Protein AF-A0A0A3XHK3-F1 (afdb_monomer_lite)

Radius of gyration: 15.2 Å; chains: 1; bounding box: 36×21×50 Å

Organism: Bradyrhizobium japonicum (NCBI:txid375)

Sequence (129 aa):
MDPLLAQSYFRLFMNYDTRNIAVLDQIKAALLQNQMSTFRSDALLCVLSLFDQMIVQPYQDRLSQGNLSSPNSAVVLTAQNLDAQVMNSFYELVKTTNNNKRESLASSHDVIKAIDAAWGTISTYLLWG

Foldseek 3Di:
DDPVVLVVLQVCLVPPDPPPPPLLVVLSVVCVVVVPFEAGSQLSSLLSVCCVPVPVVVVVVCVVVVNQDDVPDPDRDDPVLRSVLSVVLSVQLSVQLRVQAPDRYGHSVSSVVSCVVCVVVSCVSSVVD

Structure (mmCIF, N/CA/C/O backbone):
data_AF-A0A0A3XHK3-F1
#
_entry.id   AF-A0A0A3XHK3-F1
#
loop_
_atom_site.group_PDB
_atom_site.id
_atom_site.type_symbol
_atom_site.label_atom_id
_atom_site.label_alt_id
_atom_site.label_comp_id
_atom_site.label_asym_id
_atom_site.label_entity_id
_atom_site.label_seq_id
_atom_site.pdbx_PDB_ins_code
_atom_site.Cartn_x
_atom_site.Cartn_y
_atom_site.Cartn_z
_atom_site.occupancy
_atom_site.B_iso_or_equiv
_atom_site.auth_seq_id
_atom_site.auth_comp_id
_atom_site.auth_asym_id
_atom_site.auth_atom_id
_atom_site.pdbx_PDB_model_num
ATOM 1 N N . MET A 1 1 ? -11.260 -1.980 17.208 1.00 67.25 1 MET A N 1
ATOM 2 C CA . MET A 1 1 ? -9.877 -2.502 17.210 1.00 67.25 1 MET A CA 1
ATOM 3 C C . MET A 1 1 ? -9.271 -2.242 18.576 1.00 67.25 1 MET A C 1
ATOM 5 O O . MET A 1 1 ? -9.530 -1.175 19.119 1.00 67.25 1 MET A O 1
ATOM 9 N N . ASP A 1 2 ? -8.536 -3.203 19.132 1.00 88.31 2 ASP A N 1
ATOM 10 C CA . ASP A 1 2 ? -7.827 -3.039 20.408 1.00 88.31 2 ASP A CA 1
ATOM 11 C C . ASP A 1 2 ? -6.792 -1.887 20.302 1.00 88.31 2 ASP A C 1
ATOM 13 O O . ASP A 1 2 ? -6.014 -1.872 19.339 1.00 88.31 2 ASP A O 1
ATOM 17 N N . PRO A 1 3 ? -6.769 -0.911 21.234 1.00 88.44 3 PRO A N 1
ATOM 18 C CA . PRO A 1 3 ? -5.816 0.203 21.215 1.00 88.44 3 PRO A CA 1
ATOM 19 C C . PRO A 1 3 ? -4.337 -0.215 21.235 1.00 88.44 3 PRO A C 1
ATOM 21 O O . PRO A 1 3 ? -3.516 0.413 20.563 1.00 88.44 3 PRO A O 1
ATOM 24 N N . LEU A 1 4 ? -3.982 -1.277 21.965 1.00 92.50 4 LEU A N 1
ATOM 25 C CA . LEU A 1 4 ? -2.609 -1.793 22.023 1.00 92.50 4 LEU A CA 1
ATOM 26 C C . LEU A 1 4 ? -2.201 -2.401 20.682 1.00 92.50 4 LEU A C 1
ATOM 28 O O . LEU A 1 4 ? -1.082 -2.193 20.202 1.00 92.50 4 LEU A O 1
ATOM 32 N N . LEU A 1 5 ? -3.135 -3.103 20.042 1.00 90.69 5 LEU A N 1
ATOM 33 C CA . LEU A 1 5 ? -2.929 -3.655 18.709 1.00 90.69 5 LEU A CA 1
ATOM 34 C C . LEU A 1 5 ? -2.766 -2.534 17.668 1.00 90.69 5 LEU A C 1
ATOM 36 O O . LEU A 1 5 ? -1.861 -2.591 16.838 1.00 90.69 5 LEU A O 1
ATOM 40 N N . ALA A 1 6 ? -3.564 -1.466 17.763 1.00 89.38 6 ALA A N 1
ATOM 41 C CA . ALA A 1 6 ? -3.426 -0.273 16.922 1.00 89.38 6 ALA A CA 1
ATOM 42 C C . ALA A 1 6 ? -2.067 0.402 17.061 1.00 89.38 6 ALA A C 1
ATOM 44 O O . ALA A 1 6 ? -1.447 0.760 16.056 1.00 89.38 6 ALA A O 1
ATOM 45 N N . GLN A 1 7 ? -1.580 0.532 18.293 1.00 91.81 7 GLN A N 1
ATOM 46 C CA . GLN A 1 7 ? -0.258 1.079 18.557 1.00 91.81 7 GLN A CA 1
ATOM 47 C C . GLN A 1 7 ? 0.853 0.175 18.009 1.00 91.81 7 GLN A C 1
ATOM 49 O O . GLN A 1 7 ? 1.835 0.674 17.462 1.00 91.81 7 GLN A O 1
ATOM 54 N N . SER A 1 8 ? 0.693 -1.144 18.118 1.00 94.06 8 SER A N 1
ATOM 55 C CA . SER A 1 8 ? 1.663 -2.117 17.608 1.00 94.06 8 SER A CA 1
ATOM 56 C C . SER A 1 8 ? 1.767 -2.056 16.085 1.00 94.06 8 SER A C 1
ATOM 58 O O . SER A 1 8 ? 2.868 -1.897 15.560 1.00 94.06 8 SER A O 1
ATOM 60 N N . TYR A 1 9 ? 0.636 -2.065 15.373 1.00 93.75 9 TYR A N 1
ATOM 61 C CA . TYR A 1 9 ? 0.619 -1.897 13.916 1.00 93.75 9 TYR A CA 1
ATOM 62 C C . TYR A 1 9 ? 1.202 -0.560 13.475 1.00 93.75 9 TYR A C 1
ATOM 64 O O . TYR A 1 9 ? 1.976 -0.509 12.523 1.00 93.75 9 TYR A O 1
ATOM 72 N N . PHE A 1 10 ? 0.890 0.515 14.198 1.00 92.69 10 PHE A N 1
ATOM 73 C CA . PHE A 1 10 ? 1.450 1.824 13.894 1.00 92.69 10 PHE A CA 1
ATOM 74 C C . PHE A 1 10 ? 2.973 1.848 14.059 1.00 92.69 10 PHE A C 1
ATOM 76 O O . PHE A 1 10 ? 3.682 2.358 13.196 1.00 92.69 10 PHE A O 1
ATOM 83 N N . ARG A 1 11 ? 3.503 1.250 15.133 1.00 94.38 11 ARG A N 1
ATOM 84 C CA . ARG A 1 11 ? 4.954 1.112 15.324 1.00 94.38 11 ARG A CA 1
ATOM 85 C C . ARG A 1 11 ? 5.590 0.289 14.211 1.00 94.38 11 ARG A C 1
ATOM 87 O O . ARG A 1 11 ? 6.644 0.684 13.722 1.00 94.38 11 ARG A O 1
ATOM 94 N N . LEU A 1 12 ? 4.968 -0.814 13.802 1.00 95.31 12 LEU A N 1
ATOM 95 C CA . LEU A 1 12 ? 5.455 -1.626 12.685 1.00 95.31 12 LEU A CA 1
ATOM 96 C C . LEU A 1 12 ? 5.483 -0.813 11.385 1.00 95.31 12 LEU A C 1
ATOM 98 O O . LEU A 1 12 ? 6.495 -0.815 10.698 1.00 95.31 12 LEU A O 1
ATOM 102 N N . PHE A 1 13 ? 4.432 -0.043 11.099 1.00 94.69 13 PHE A N 1
ATOM 103 C CA . PHE A 1 13 ? 4.390 0.866 9.952 1.00 94.69 13 PHE A CA 1
ATOM 104 C C . PHE A 1 13 ? 5.509 1.917 10.000 1.00 94.69 13 PHE A C 1
ATOM 106 O O . PHE A 1 13 ? 6.230 2.106 9.020 1.00 94.69 13 PHE A O 1
ATOM 113 N N . MET A 1 14 ? 5.711 2.575 11.146 1.00 93.38 14 MET A N 1
ATOM 114 C CA . MET A 1 14 ? 6.765 3.584 11.298 1.00 93.38 14 MET A CA 1
ATOM 115 C C . MET A 1 14 ? 8.162 2.997 11.076 1.00 93.38 14 MET A C 1
ATOM 117 O O . MET A 1 14 ? 8.983 3.629 10.412 1.00 93.38 14 MET A O 1
ATOM 121 N N . ASN A 1 15 ? 8.406 1.780 11.566 1.00 94.19 15 ASN A N 1
ATOM 122 C CA . ASN A 1 15 ? 9.690 1.089 11.440 1.00 94.19 15 ASN A CA 1
ATOM 123 C C . ASN A 1 15 ? 9.845 0.282 10.143 1.00 94.19 15 ASN A C 1
ATOM 125 O O . ASN A 1 15 ? 10.908 -0.295 9.937 1.00 94.19 15 ASN A O 1
ATOM 129 N N . TYR A 1 16 ? 8.825 0.239 9.281 1.00 91.69 16 TYR A N 1
ATOM 130 C CA . TYR A 1 16 ? 8.921 -0.431 7.988 1.00 91.69 16 TYR A CA 1
ATOM 131 C C . TYR A 1 16 ? 10.043 0.202 7.168 1.00 91.69 16 TYR A C 1
ATOM 133 O O . TYR A 1 16 ? 10.009 1.415 6.923 1.00 91.69 16 TYR A O 1
ATOM 141 N N . ASP A 1 17 ? 11.033 -0.603 6.790 1.00 88.44 17 ASP A N 1
ATOM 142 C CA . ASP A 1 17 ? 12.210 -0.120 6.084 1.00 88.44 17 ASP A CA 1
ATOM 143 C C . ASP A 1 17 ? 11.912 0.037 4.592 1.00 88.44 17 ASP A C 1
ATOM 145 O O . ASP A 1 17 ? 11.501 -0.901 3.917 1.00 88.44 17 ASP A O 1
ATOM 149 N N . THR A 1 18 ? 12.102 1.250 4.096 1.00 84.88 18 THR A N 1
ATOM 150 C CA . THR A 1 18 ? 11.907 1.653 2.697 1.00 84.88 18 THR A CA 1
ATOM 151 C C . THR A 1 18 ? 13.233 2.009 2.022 1.00 84.88 18 THR A C 1
ATOM 153 O O . THR A 1 18 ? 13.247 2.439 0.864 1.00 84.88 18 THR A O 1
ATOM 156 N N . ARG A 1 19 ? 14.364 1.853 2.735 1.00 68.00 19 ARG A N 1
ATOM 157 C CA . ARG A 1 19 ? 15.696 2.241 2.262 1.00 68.00 19 ARG A CA 1
ATOM 158 C C . ARG A 1 19 ? 15.967 1.585 0.913 1.00 68.00 19 ARG A C 1
ATOM 160 O O . ARG A 1 19 ? 15.912 0.366 0.789 1.00 68.00 19 ARG A O 1
ATOM 167 N N . ASN A 1 20 ? 16.303 2.431 -0.062 1.00 64.25 20 ASN A N 1
ATOM 168 C CA . ASN A 1 20 ? 16.596 2.144 -1.475 1.00 64.25 20 ASN A CA 1
ATOM 169 C C . ASN A 1 20 ? 15.427 2.299 -2.458 1.00 64.25 20 ASN A C 1
ATOM 171 O O . ASN A 1 20 ? 15.644 2.102 -3.655 1.00 64.25 20 ASN A O 1
ATOM 175 N N . ILE A 1 21 ? 14.223 2.688 -2.015 1.00 80.81 21 ILE A N 1
ATOM 176 C CA . ILE A 1 21 ? 13.072 2.798 -2.922 1.00 80.81 21 ILE A CA 1
ATOM 177 C C . ILE A 1 21 ? 12.298 4.104 -2.717 1.00 80.81 21 ILE A C 1
ATOM 179 O O . ILE A 1 21 ? 11.376 4.196 -1.906 1.00 80.81 21 ILE A O 1
ATOM 183 N N . ALA A 1 22 ? 12.636 5.111 -3.528 1.00 86.50 22 ALA A N 1
ATOM 184 C CA . ALA A 1 22 ? 12.065 6.456 -3.436 1.00 86.50 22 ALA A CA 1
ATOM 185 C C . ALA A 1 22 ? 10.527 6.483 -3.535 1.00 86.50 22 ALA A C 1
ATOM 187 O O . ALA A 1 22 ? 9.886 7.318 -2.897 1.00 86.50 22 ALA A O 1
ATOM 188 N N . VAL A 1 23 ? 9.919 5.574 -4.304 1.00 87.50 23 VAL A N 1
ATOM 189 C CA . VAL A 1 23 ? 8.456 5.507 -4.430 1.00 87.50 23 VAL A CA 1
ATOM 190 C C . VAL A 1 23 ? 7.774 4.950 -3.173 1.00 87.50 23 VAL A C 1
ATOM 192 O O . VAL A 1 23 ? 6.703 5.429 -2.807 1.00 87.50 23 VAL A O 1
ATOM 195 N N . LEU A 1 24 ? 8.394 4.014 -2.441 1.00 90.88 24 LEU A N 1
ATOM 196 C CA . LEU A 1 24 ? 7.843 3.538 -1.163 1.00 90.88 24 LEU A CA 1
ATOM 197 C C . LEU A 1 24 ? 7.933 4.612 -0.078 1.00 90.88 24 LEU A C 1
ATOM 199 O O . LEU A 1 24 ? 7.007 4.738 0.722 1.00 90.88 24 LEU A O 1
ATOM 203 N N . ASP A 1 25 ? 8.994 5.423 -0.079 1.00 91.06 25 ASP A N 1
ATOM 204 C CA . ASP A 1 25 ? 9.086 6.602 0.790 1.00 91.06 25 ASP A CA 1
ATOM 205 C C . ASP A 1 25 ? 7.958 7.600 0.502 1.00 91.06 25 ASP A C 1
ATOM 207 O O . ASP A 1 25 ? 7.317 8.101 1.430 1.00 91.06 25 ASP A O 1
ATOM 211 N N . GLN A 1 26 ? 7.658 7.845 -0.778 1.00 91.44 26 GLN A N 1
ATOM 212 C CA . GLN A 1 26 ? 6.545 8.706 -1.189 1.00 91.44 26 GLN A CA 1
ATOM 213 C C . GLN A 1 26 ? 5.189 8.137 -0.758 1.00 91.44 26 GLN A C 1
ATOM 215 O O . GLN A 1 26 ? 4.378 8.871 -0.192 1.00 91.44 26 GLN A O 1
ATOM 220 N N . ILE A 1 27 ? 4.951 6.836 -0.952 1.00 91.50 27 ILE A N 1
ATOM 221 C CA . ILE A 1 27 ? 3.727 6.162 -0.490 1.00 91.50 27 ILE A CA 1
ATOM 222 C C . ILE A 1 27 ? 3.610 6.257 1.031 1.00 91.50 27 ILE A C 1
ATOM 224 O O . ILE A 1 27 ? 2.553 6.623 1.543 1.00 91.50 27 ILE A O 1
ATOM 228 N N . LYS A 1 28 ? 4.689 5.983 1.772 1.00 93.00 28 LYS A N 1
ATOM 229 C CA . LYS A 1 28 ? 4.710 6.062 3.238 1.00 93.00 28 LYS A CA 1
ATOM 230 C C . LYS A 1 28 ? 4.417 7.483 3.723 1.00 93.00 28 LYS A C 1
ATOM 232 O O . LYS A 1 28 ? 3.614 7.653 4.641 1.00 93.00 28 LYS A O 1
ATOM 237 N N . ALA A 1 29 ? 4.997 8.500 3.085 1.00 91.12 29 ALA A N 1
ATOM 238 C CA . ALA A 1 29 ? 4.721 9.906 3.374 1.00 91.12 29 ALA A CA 1
ATOM 239 C C . ALA A 1 29 ? 3.270 10.296 3.041 1.00 91.12 29 ALA A C 1
ATOM 241 O O . ALA A 1 29 ? 2.614 10.955 3.848 1.00 91.12 29 ALA A O 1
ATOM 242 N N . ALA A 1 30 ? 2.734 9.850 1.903 1.00 90.44 30 ALA A N 1
ATOM 243 C CA . ALA A 1 30 ? 1.344 10.090 1.520 1.00 90.44 30 ALA A CA 1
ATOM 244 C C . ALA A 1 30 ? 0.368 9.406 2.487 1.00 90.44 30 ALA A C 1
ATOM 246 O O . ALA A 1 30 ? -0.624 10.006 2.898 1.00 90.44 30 ALA A O 1
ATOM 247 N N . LEU A 1 31 ? 0.663 8.174 2.903 1.00 91.38 31 LEU A N 1
ATOM 248 C CA . LEU A 1 31 ? -0.088 7.456 3.927 1.00 91.38 31 LEU A CA 1
ATOM 249 C C . LEU A 1 31 ? -0.057 8.213 5.257 1.00 91.38 31 LEU A C 1
ATOM 251 O O . LEU A 1 31 ? -1.119 8.372 5.847 1.00 91.38 31 LEU A O 1
ATOM 255 N N . LEU A 1 32 ? 1.109 8.734 5.678 1.00 89.00 32 LEU A N 1
ATOM 256 C CA . LEU A 1 32 ? 1.297 9.579 6.871 1.00 89.00 32 LEU A CA 1
ATOM 257 C C . LEU A 1 32 ? 0.460 10.864 6.829 1.00 89.00 32 LEU A C 1
ATOM 259 O O . LEU A 1 32 ? -0.223 11.194 7.797 1.00 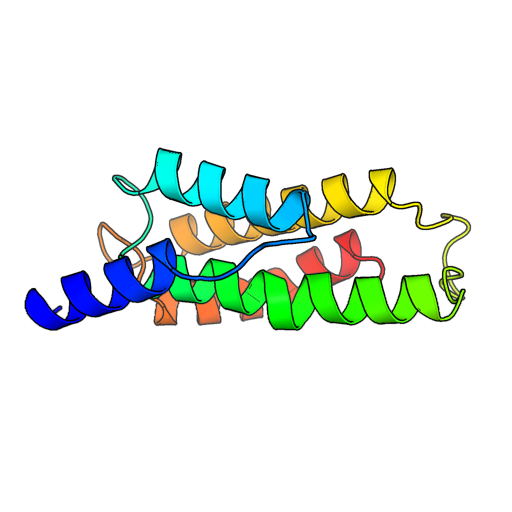89.00 32 LEU A O 1
ATOM 263 N N . GLN A 1 33 ? 0.468 11.566 5.697 1.00 84.44 33 GLN A N 1
ATOM 264 C CA . GLN A 1 33 ? -0.325 12.784 5.505 1.00 84.44 33 GLN A CA 1
ATOM 265 C C . GLN A 1 33 ? -1.837 12.502 5.504 1.00 84.44 33 GLN A C 1
ATOM 267 O O . GLN A 1 33 ? -2.619 13.349 5.930 1.00 84.44 33 GLN A O 1
ATOM 272 N N . ASN A 1 34 ? -2.252 11.300 5.087 1.00 70.50 34 ASN A N 1
ATOM 273 C CA . ASN A 1 34 ? -3.655 10.887 4.995 1.00 70.50 34 ASN A CA 1
ATOM 274 C C . ASN A 1 34 ? -4.156 10.037 6.188 1.00 70.50 34 ASN A C 1
ATOM 276 O O . ASN A 1 34 ? -5.294 9.556 6.151 1.00 70.50 34 ASN A O 1
ATOM 280 N N . GLN A 1 35 ? -3.361 9.856 7.257 1.00 60.12 35 GLN A N 1
ATOM 281 C CA . GLN A 1 35 ? -3.665 8.925 8.368 1.00 60.12 35 GLN A CA 1
ATOM 282 C C . GLN A 1 35 ? -4.969 9.198 9.116 1.00 60.12 35 GLN A C 1
ATOM 284 O O . GLN A 1 35 ? -5.450 8.328 9.834 1.00 60.12 35 GLN A O 1
ATOM 289 N N . MET A 1 36 ? -5.555 10.384 8.972 1.00 55.69 36 MET A N 1
ATOM 290 C CA . MET A 1 36 ? -6.650 10.816 9.841 1.00 55.69 36 MET A CA 1
ATOM 291 C C . MET A 1 36 ? -8.054 10.647 9.241 1.00 55.69 36 MET A C 1
ATOM 293 O O . MET A 1 36 ? -9.029 10.843 9.960 1.00 55.69 36 MET A O 1
ATOM 297 N N . SER A 1 37 ? -8.201 10.285 7.959 1.00 67.69 37 SER A N 1
ATOM 298 C CA . SER A 1 37 ? -9.529 10.244 7.308 1.00 67.69 37 SER A CA 1
ATOM 299 C C . SER A 1 37 ? -9.878 8.932 6.609 1.00 67.69 37 SER A C 1
ATOM 301 O O . SER A 1 37 ? -11.059 8.647 6.392 1.00 67.69 37 SER A O 1
ATOM 303 N N . THR A 1 38 ? -8.876 8.132 6.236 1.00 81.44 38 THR A N 1
ATOM 304 C CA . THR A 1 38 ? -9.108 6.987 5.344 1.00 81.44 38 THR A CA 1
ATOM 305 C C . THR A 1 38 ? -8.748 5.644 5.957 1.00 81.44 38 THR A C 1
ATOM 307 O O . THR A 1 38 ? -9.553 4.726 5.840 1.00 81.44 38 THR A O 1
ATOM 310 N N . PHE A 1 39 ? -7.598 5.506 6.620 1.00 89.88 39 PHE A N 1
ATOM 311 C CA . PHE A 1 39 ? -7.043 4.199 6.992 1.00 89.88 39 PHE A CA 1
ATOM 312 C C . PHE A 1 39 ? -6.804 4.057 8.494 1.00 89.88 39 PHE A C 1
ATOM 314 O O . PHE A 1 39 ? -6.406 5.002 9.169 1.00 89.88 39 PHE A O 1
ATOM 321 N N . ARG A 1 40 ? -6.991 2.840 9.005 1.00 91.31 40 ARG A N 1
ATOM 322 C CA . ARG A 1 40 ? -6.512 2.412 10.326 1.00 91.31 40 ARG A CA 1
ATOM 323 C C . ARG A 1 40 ? -5.032 2.033 10.287 1.00 91.31 40 ARG A C 1
ATOM 325 O O . ARG A 1 40 ? -4.496 1.735 9.226 1.00 91.31 40 ARG A O 1
ATOM 332 N N . SER A 1 41 ? -4.388 1.958 11.452 1.00 91.69 41 SER A N 1
ATOM 333 C CA . SER A 1 41 ? -2.966 1.598 11.570 1.00 91.69 41 SER A CA 1
ATOM 334 C C . SER A 1 41 ? -2.590 0.264 10.915 1.00 91.69 41 SER A C 1
ATOM 336 O O . SER A 1 41 ? -1.524 0.163 10.314 1.00 91.69 41 SER A O 1
ATOM 338 N N . ASP A 1 42 ? -3.451 -0.752 11.010 1.00 92.88 42 ASP A N 1
ATOM 339 C CA . ASP A 1 42 ? -3.255 -2.049 10.350 1.00 92.88 42 ASP A CA 1
ATOM 340 C C . ASP A 1 42 ? -3.347 -1.922 8.823 1.00 92.88 42 ASP A C 1
ATOM 342 O O . ASP A 1 42 ? -2.539 -2.500 8.099 1.00 92.88 42 ASP A O 1
ATOM 346 N N . ALA A 1 43 ? -4.287 -1.113 8.333 1.00 93.12 43 ALA A N 1
ATOM 347 C CA . ALA A 1 43 ? -4.468 -0.848 6.913 1.00 93.12 43 ALA A CA 1
ATOM 348 C C . ALA A 1 43 ? -3.281 -0.083 6.311 1.00 93.12 43 ALA A C 1
ATOM 350 O O . ALA A 1 43 ? -2.847 -0.412 5.214 1.00 93.12 43 ALA A O 1
ATOM 351 N N . LEU A 1 44 ? -2.709 0.884 7.037 1.00 93.25 44 LEU A N 1
ATOM 352 C CA . LEU A 1 44 ? -1.512 1.615 6.602 1.00 93.25 44 LEU A CA 1
ATOM 353 C C . LEU A 1 44 ? -0.326 0.670 6.370 1.00 93.25 44 LEU A C 1
ATOM 355 O O . LEU A 1 44 ? 0.327 0.735 5.328 1.00 93.25 44 LEU A O 1
ATOM 359 N N . LEU A 1 45 ? -0.070 -0.229 7.328 1.00 93.94 45 LEU A N 1
ATOM 360 C CA . LEU A 1 45 ? 0.966 -1.254 7.195 1.00 93.94 45 LEU A CA 1
ATOM 361 C C . LEU A 1 45 ? 0.653 -2.213 6.042 1.00 93.94 45 LEU A C 1
ATOM 363 O O . LEU A 1 45 ? 1.548 -2.563 5.274 1.00 93.94 45 LEU A O 1
ATOM 367 N N . CYS A 1 46 ? -0.610 -2.619 5.908 1.00 94.25 46 CYS A N 1
ATOM 368 C CA . CYS A 1 46 ? -1.063 -3.502 4.838 1.00 94.25 46 CYS A CA 1
ATOM 369 C C . CYS A 1 46 ? -0.821 -2.883 3.456 1.00 94.25 46 CYS A C 1
ATOM 371 O O . CYS A 1 46 ? -0.192 -3.522 2.623 1.00 94.25 46 CYS A O 1
ATOM 373 N N . VAL A 1 47 ? -1.215 -1.625 3.227 1.00 92.88 47 VAL A N 1
ATOM 374 C CA . VAL A 1 47 ? -0.954 -0.932 1.955 1.00 92.88 47 VAL A CA 1
ATOM 375 C C . VAL A 1 47 ? 0.544 -0.883 1.668 1.00 92.88 47 VAL A C 1
ATOM 377 O O . VAL A 1 47 ? 0.965 -1.288 0.589 1.00 92.88 47 VAL A O 1
ATOM 380 N N . LEU A 1 48 ? 1.357 -0.427 2.626 1.00 93.25 48 LEU A N 1
ATOM 381 C CA . LEU A 1 48 ? 2.794 -0.264 2.401 1.00 93.25 48 LEU A CA 1
ATOM 382 C C . LEU A 1 48 ? 3.487 -1.602 2.089 1.00 93.25 48 LEU A C 1
ATOM 384 O O . LEU A 1 48 ? 4.255 -1.684 1.135 1.00 93.25 48 LEU A O 1
ATOM 388 N N . SER A 1 49 ? 3.172 -2.652 2.853 1.00 93.19 49 SER A N 1
ATOM 389 C CA . SER A 1 49 ? 3.737 -3.992 2.638 1.00 93.19 49 SER A CA 1
ATOM 390 C C . SER A 1 49 ? 3.262 -4.644 1.338 1.00 93.19 49 SER A C 1
ATOM 392 O O . SER A 1 49 ? 4.065 -5.272 0.653 1.00 93.19 49 SER A O 1
ATOM 394 N N . LEU A 1 50 ? 1.994 -4.465 0.948 1.00 91.19 50 LEU A N 1
ATOM 395 C CA . LEU A 1 50 ? 1.485 -4.955 -0.336 1.00 91.19 50 LEU A CA 1
ATOM 396 C C . LEU A 1 50 ? 2.199 -4.282 -1.507 1.00 91.19 50 LEU A C 1
ATOM 398 O O . LEU A 1 50 ? 2.606 -4.966 -2.437 1.00 91.19 50 LEU A O 1
ATOM 402 N N . PHE A 1 51 ? 2.389 -2.963 -1.464 1.00 89.12 51 PHE A N 1
ATOM 403 C CA . PHE A 1 51 ? 3.098 -2.250 -2.528 1.00 89.12 51 PHE A CA 1
ATOM 404 C C . PHE A 1 51 ? 4.550 -2.694 -2.655 1.00 89.12 51 PHE A C 1
ATOM 406 O O . PHE A 1 51 ? 5.027 -2.896 -3.770 1.00 89.12 51 PHE A O 1
ATOM 413 N N . ASP A 1 52 ? 5.241 -2.888 -1.536 1.00 91.00 52 ASP A N 1
ATOM 414 C CA . ASP A 1 52 ? 6.607 -3.400 -1.555 1.00 91.00 52 ASP A CA 1
ATOM 415 C C . ASP A 1 52 ? 6.661 -4.802 -2.184 1.00 91.00 52 ASP A C 1
ATOM 417 O O . ASP A 1 52 ? 7.304 -5.004 -3.211 1.00 91.00 52 ASP A O 1
ATOM 421 N N . GLN A 1 53 ? 5.896 -5.752 -1.644 1.00 88.69 53 GLN A N 1
ATOM 422 C CA . GLN A 1 53 ? 5.985 -7.165 -2.027 1.00 88.69 53 GLN A CA 1
ATOM 423 C C . GLN A 1 53 ? 5.362 -7.478 -3.386 1.00 88.69 53 GLN A C 1
ATOM 425 O O . GLN A 1 53 ? 5.874 -8.312 -4.130 1.00 88.69 53 GLN A O 1
ATOM 430 N N . MET A 1 54 ? 4.235 -6.845 -3.707 1.00 85.75 54 MET A N 1
ATOM 431 C CA . MET A 1 54 ? 3.487 -7.166 -4.915 1.00 85.75 54 MET A CA 1
ATOM 432 C C . MET A 1 54 ? 3.832 -6.273 -6.080 1.00 85.75 54 MET A C 1
ATOM 434 O O . MET A 1 54 ? 3.542 -6.717 -7.171 1.00 85.75 54 MET A O 1
ATOM 438 N N . ILE A 1 55 ? 4.367 -5.060 -5.890 1.00 84.44 55 ILE A N 1
ATOM 439 C CA . ILE A 1 55 ? 4.553 -4.077 -6.973 1.00 84.44 55 ILE A CA 1
ATOM 440 C C . ILE A 1 55 ? 6.030 -3.738 -7.168 1.00 84.44 55 ILE A C 1
ATOM 442 O O . ILE A 1 55 ? 6.585 -3.911 -8.254 1.00 84.44 55 ILE A O 1
ATOM 446 N N . VAL A 1 56 ? 6.675 -3.271 -6.106 1.00 84.88 56 VAL A N 1
ATOM 447 C CA . VAL A 1 56 ? 8.007 -2.675 -6.173 1.00 84.88 56 VAL A CA 1
ATOM 448 C C . VAL A 1 56 ? 9.110 -3.731 -6.271 1.00 84.88 56 VAL A C 1
ATOM 450 O O . VAL A 1 56 ? 9.934 -3.629 -7.179 1.00 84.88 56 VAL A O 1
ATOM 453 N N . GLN A 1 57 ? 9.126 -4.749 -5.402 1.00 85.00 57 GLN A N 1
ATOM 454 C CA . GLN A 1 57 ? 10.133 -5.823 -5.448 1.00 85.00 57 GLN A CA 1
ATOM 455 C C . GLN A 1 57 ? 10.142 -6.539 -6.810 1.00 85.00 57 GLN A C 1
ATOM 457 O O . GLN A 1 57 ? 11.191 -6.548 -7.460 1.00 85.00 57 GLN A O 1
ATOM 462 N N . PRO A 1 58 ? 8.993 -7.018 -7.345 1.00 80.69 58 PRO A N 1
ATOM 463 C CA . PRO A 1 58 ? 8.980 -7.676 -8.653 1.00 80.69 58 PRO A CA 1
ATOM 464 C C . PRO A 1 58 ? 9.472 -6.773 -9.789 1.00 80.69 58 PRO A C 1
ATOM 466 O O . PRO A 1 58 ? 10.021 -7.251 -10.783 1.00 80.69 58 PRO A O 1
ATOM 469 N N . TYR A 1 59 ? 9.274 -5.460 -9.669 1.00 75.19 59 TYR A N 1
ATOM 470 C CA . TYR A 1 59 ? 9.793 -4.510 -10.638 1.00 75.19 59 TYR A CA 1
ATOM 471 C C . TYR A 1 59 ? 11.311 -4.339 -10.547 1.00 75.19 59 TYR A C 1
ATOM 473 O O . TY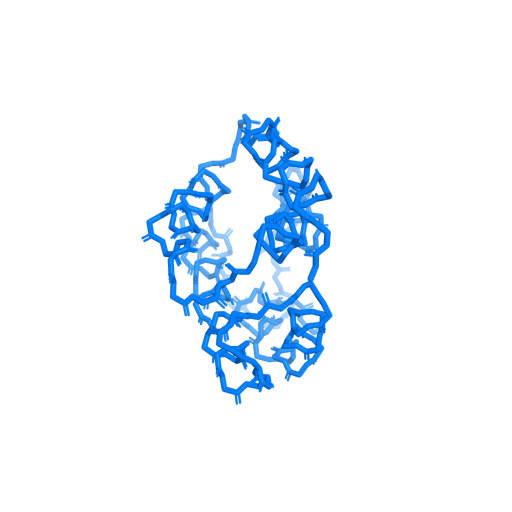R A 1 59 ? 11.987 -4.363 -11.577 1.00 75.19 59 TYR A O 1
ATOM 481 N N . GLN A 1 60 ? 11.853 -4.160 -9.342 1.00 78.19 60 GLN A N 1
ATOM 482 C CA . GLN A 1 60 ? 13.297 -4.031 -9.144 1.00 78.19 60 GLN A CA 1
ATOM 483 C C . GLN A 1 60 ? 14.037 -5.268 -9.650 1.00 78.19 60 GLN A C 1
ATOM 485 O O . GLN A 1 60 ? 15.052 -5.138 -10.341 1.00 78.19 60 GLN A O 1
ATOM 490 N N . ASP A 1 61 ? 13.469 -6.450 -9.414 1.00 79.00 61 ASP A N 1
ATOM 491 C CA . ASP A 1 61 ? 13.978 -7.702 -9.961 1.00 79.00 61 ASP A CA 1
ATOM 492 C C . ASP A 1 61 ? 14.022 -7.661 -11.495 1.00 79.00 61 ASP A C 1
ATOM 494 O O . ASP A 1 61 ? 15.066 -7.925 -12.093 1.00 79.00 61 ASP A O 1
ATOM 498 N N . ARG A 1 62 ? 12.934 -7.245 -12.158 1.00 72.50 62 ARG A N 1
ATOM 499 C CA . ARG A 1 62 ? 12.886 -7.135 -13.630 1.00 72.50 62 ARG A CA 1
ATOM 500 C C . ARG A 1 62 ? 13.855 -6.094 -14.192 1.00 72.50 62 ARG A C 1
ATOM 502 O O . ARG A 1 62 ? 14.479 -6.355 -15.222 1.00 72.50 62 ARG A O 1
ATOM 509 N N . LEU A 1 63 ? 14.013 -4.949 -13.521 1.00 71.81 63 LEU A N 1
ATOM 510 C CA . LEU A 1 63 ? 15.010 -3.934 -13.876 1.00 71.81 63 LEU A CA 1
ATOM 511 C C . LEU A 1 63 ? 16.426 -4.506 -13.831 1.00 71.81 63 LEU A C 1
ATOM 513 O O . LEU A 1 63 ? 17.190 -4.326 -14.778 1.00 71.81 63 LEU A O 1
ATOM 517 N N . SER A 1 64 ? 16.763 -5.202 -12.743 1.00 73.81 64 SER A N 1
ATOM 518 C CA . SER A 1 64 ? 18.088 -5.802 -12.559 1.00 73.81 64 SER A CA 1
ATOM 519 C C . SER A 1 64 ? 18.400 -6.863 -13.621 1.00 73.81 64 SER A C 1
ATOM 521 O O . SER A 1 64 ? 19.552 -7.033 -14.012 1.00 73.81 64 SER A O 1
ATOM 523 N N . GLN A 1 65 ? 17.362 -7.527 -14.139 1.00 70.69 65 GLN A N 1
ATOM 524 C CA . GLN A 1 65 ? 17.454 -8.549 -15.180 1.00 70.69 65 GLN A CA 1
ATOM 525 C C . GLN A 1 65 ? 17.464 -7.979 -16.610 1.00 70.69 65 GLN A C 1
ATOM 527 O O . GLN A 1 65 ? 17.600 -8.744 -17.561 1.00 70.69 65 GLN A O 1
ATOM 532 N N . GLY A 1 66 ? 17.297 -6.663 -16.797 1.00 63.59 66 GLY A N 1
ATOM 533 C CA . GLY A 1 66 ? 17.233 -6.037 -18.125 1.00 63.59 66 GLY A CA 1
ATOM 534 C C . GLY A 1 66 ? 15.968 -6.372 -18.934 1.00 63.59 66 GLY A C 1
ATOM 535 O O . GLY A 1 66 ? 15.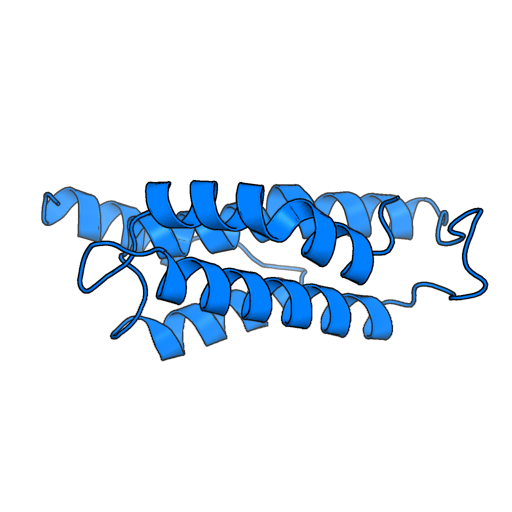866 -5.994 -20.101 1.00 63.59 66 GLY A O 1
ATOM 536 N N . ASN A 1 67 ? 14.983 -7.040 -18.326 1.00 58.03 67 ASN A N 1
ATOM 537 C CA . ASN A 1 67 ? 13.723 -7.437 -18.956 1.00 58.03 67 ASN A CA 1
ATOM 538 C C . ASN A 1 67 ? 12.692 -6.301 -18.855 1.00 58.03 67 ASN A C 1
ATOM 540 O O . ASN A 1 67 ? 11.736 -6.372 -18.084 1.00 58.03 67 ASN A O 1
ATOM 544 N N . LEU A 1 68 ? 12.894 -5.231 -19.630 1.00 59.06 68 LEU A N 1
ATOM 545 C CA . LEU A 1 68 ? 11.984 -4.071 -19.679 1.00 59.06 68 LEU A CA 1
ATOM 546 C C . LEU A 1 68 ? 11.088 -4.040 -20.921 1.00 59.06 68 LEU A C 1
ATOM 548 O O . LEU A 1 68 ? 10.382 -3.061 -21.157 1.00 59.06 68 LEU A O 1
ATOM 552 N N . SER A 1 69 ? 11.105 -5.106 -21.717 1.00 49.75 69 SER A N 1
ATOM 553 C CA . SER A 1 69 ? 10.240 -5.258 -22.884 1.00 49.75 69 SER A CA 1
ATOM 554 C C . SER A 1 69 ? 8.987 -6.030 -22.476 1.00 49.75 69 SER A C 1
ATOM 556 O O . SER A 1 69 ? 9.040 -7.236 -22.243 1.00 49.75 69 SER A O 1
ATOM 558 N N . SER A 1 70 ? 7.844 -5.348 -22.398 1.00 48.00 70 SER A N 1
ATOM 559 C CA . SER A 1 70 ? 6.566 -6.056 -22.470 1.00 48.00 70 SER A CA 1
ATOM 560 C C . SER A 1 70 ? 6.412 -6.585 -23.902 1.00 48.00 70 SER A C 1
ATOM 562 O O . SER A 1 70 ? 6.563 -5.795 -24.837 1.00 48.00 70 SER A O 1
ATOM 564 N N . PRO A 1 71 ? 6.102 -7.876 -24.117 1.00 47.62 71 PRO A N 1
ATOM 565 C CA . PRO A 1 71 ? 5.939 -8.425 -25.464 1.00 47.62 71 PRO A CA 1
ATOM 566 C C . PRO A 1 71 ? 4.804 -7.760 -26.265 1.00 47.62 71 PRO A C 1
ATOM 568 O O . PRO A 1 71 ? 4.767 -7.906 -27.483 1.00 47.62 71 PRO A O 1
ATOM 571 N N . ASN A 1 72 ? 3.923 -6.992 -25.607 1.00 49.56 72 ASN A N 1
ATOM 572 C CA . ASN A 1 72 ? 2.735 -6.384 -26.213 1.00 49.56 72 ASN A CA 1
ATOM 573 C C . ASN A 1 72 ? 2.730 -4.844 -26.264 1.00 49.56 72 ASN A C 1
ATOM 575 O O . ASN A 1 72 ? 1.775 -4.277 -26.792 1.00 49.56 72 ASN A O 1
ATOM 579 N N . SER A 1 73 ? 3.762 -4.150 -25.768 1.00 50.06 73 SER A N 1
ATOM 580 C CA . SER A 1 73 ? 3.747 -2.681 -25.696 1.00 50.06 73 SER A CA 1
ATOM 581 C C . SER A 1 73 ? 5.089 -2.082 -26.099 1.00 50.06 73 SER A C 1
ATOM 583 O O . SER A 1 73 ? 6.111 -2.367 -25.486 1.00 50.06 73 SER A O 1
ATOM 585 N N . ALA A 1 74 ? 5.074 -1.151 -27.058 1.00 49.97 74 ALA A N 1
ATOM 586 C CA . ALA A 1 74 ? 6.223 -0.321 -27.455 1.00 49.97 74 ALA A CA 1
ATOM 587 C C . ALA A 1 74 ? 6.697 0.665 -26.356 1.00 49.97 74 ALA A C 1
ATOM 589 O O . ALA A 1 74 ? 7.442 1.606 -26.627 1.00 49.97 74 ALA A O 1
ATOM 590 N N . VAL A 1 75 ? 6.236 0.483 -25.116 1.00 52.47 75 VAL A N 1
ATOM 591 C CA . VAL A 1 75 ? 6.536 1.343 -23.975 1.00 52.47 75 VAL A CA 1
ATOM 592 C C . VAL A 1 75 ? 7.742 0.764 -23.251 1.00 52.47 75 VAL A C 1
ATOM 594 O O . VAL A 1 75 ? 7.648 -0.269 -22.592 1.00 52.47 75 VAL A O 1
ATOM 597 N N . VAL A 1 76 ? 8.878 1.450 -23.363 1.00 57.50 76 VAL A N 1
ATOM 598 C CA . VAL A 1 76 ? 10.056 1.165 -22.541 1.00 57.50 76 VAL A CA 1
ATOM 599 C C . VAL A 1 76 ? 9.734 1.587 -21.108 1.00 57.50 76 VAL A C 1
ATOM 601 O O . VAL A 1 76 ? 9.526 2.771 -20.823 1.00 57.50 76 VAL A O 1
ATOM 604 N N . LEU A 1 77 ? 9.669 0.613 -20.201 1.00 57.91 77 LEU A N 1
ATOM 605 C CA . LEU A 1 77 ? 9.585 0.874 -18.768 1.00 57.91 77 LEU A CA 1
ATOM 606 C C . LEU A 1 77 ? 10.909 1.500 -18.319 1.00 57.91 77 LEU A C 1
ATOM 608 O O . LEU A 1 77 ? 11.933 0.833 -18.237 1.00 57.91 77 LEU A O 1
ATOM 612 N N . THR A 1 78 ? 10.905 2.806 -18.074 1.00 62.75 78 THR A N 1
ATOM 613 C CA . THR A 1 78 ? 12.002 3.505 -17.396 1.00 62.75 78 THR A CA 1
ATOM 614 C C . THR A 1 78 ? 11.670 3.635 -15.911 1.00 62.75 78 THR A C 1
ATOM 616 O O . THR A 1 78 ? 10.496 3.630 -15.536 1.00 62.75 78 THR A O 1
ATOM 619 N N . ALA A 1 79 ? 12.690 3.819 -15.064 1.00 61.22 79 ALA A N 1
ATOM 620 C CA . ALA A 1 79 ? 12.504 4.075 -13.631 1.00 61.22 79 ALA A CA 1
ATOM 621 C C . ALA A 1 79 ? 11.496 5.206 -13.352 1.00 61.22 79 ALA A C 1
ATOM 623 O O . ALA A 1 79 ? 10.616 5.055 -12.514 1.00 61.22 79 ALA A O 1
ATOM 624 N N . GLN A 1 80 ? 11.557 6.293 -14.126 1.00 63.94 80 GLN A N 1
ATOM 625 C CA . GLN A 1 80 ? 10.633 7.424 -13.993 1.00 63.94 80 GLN A CA 1
ATOM 626 C C . GLN A 1 80 ? 9.194 7.098 -14.411 1.00 63.94 80 GLN A C 1
ATOM 628 O O . GLN A 1 80 ? 8.255 7.554 -13.762 1.00 63.94 80 GLN A O 1
ATO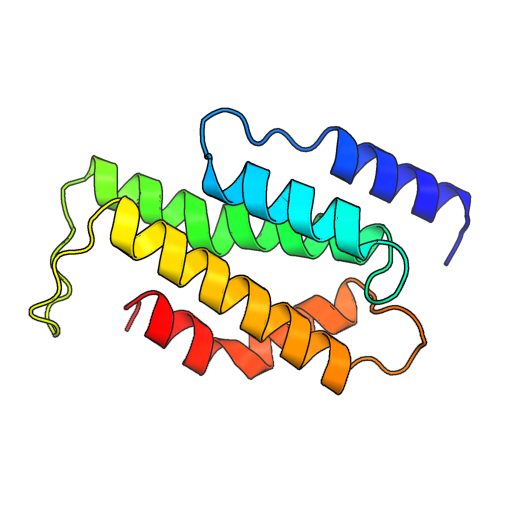M 633 N N . ASN A 1 81 ? 9.003 6.312 -15.477 1.00 73.06 81 ASN A N 1
ATOM 634 C CA . ASN A 1 81 ? 7.662 5.925 -15.910 1.00 73.06 81 ASN A CA 1
ATOM 635 C C . ASN A 1 81 ? 6.999 5.010 -14.883 1.00 73.06 81 ASN A C 1
ATOM 637 O O . ASN A 1 81 ? 5.799 5.133 -14.651 1.00 73.06 81 ASN A O 1
ATOM 641 N N . LEU A 1 82 ? 7.760 4.116 -14.249 1.00 71.62 82 LEU A N 1
ATOM 642 C CA . LEU A 1 82 ? 7.179 3.202 -13.282 1.00 71.62 82 LEU A CA 1
ATOM 643 C C . LEU A 1 82 ? 6.824 3.887 -11.960 1.00 71.62 82 LEU A C 1
ATOM 645 O O . LEU A 1 82 ? 5.737 3.633 -11.459 1.00 71.62 82 LEU A O 1
ATOM 649 N N . ASP A 1 83 ? 7.651 4.787 -11.425 1.00 81.69 83 ASP A N 1
ATOM 650 C CA . ASP A 1 83 ? 7.297 5.508 -10.192 1.00 81.69 83 ASP A CA 1
ATOM 651 C C . ASP A 1 83 ? 5.929 6.202 -10.326 1.00 81.69 83 ASP A C 1
ATOM 653 O O . ASP A 1 83 ? 5.082 6.105 -9.436 1.00 81.69 83 ASP A O 1
ATOM 657 N N . ALA A 1 84 ? 5.663 6.811 -11.488 1.00 82.38 84 ALA A N 1
ATOM 658 C CA . ALA A 1 84 ? 4.361 7.395 -11.799 1.00 82.38 84 ALA A CA 1
ATOM 659 C C . ALA A 1 84 ? 3.233 6.347 -11.848 1.00 82.38 84 ALA A C 1
ATOM 661 O O . ALA A 1 84 ? 2.154 6.587 -11.307 1.00 82.38 84 ALA A O 1
ATOM 662 N N . GLN A 1 85 ? 3.463 5.175 -12.450 1.00 82.88 85 GLN A N 1
ATOM 663 C CA . GLN A 1 85 ? 2.465 4.096 -12.501 1.00 82.88 85 GLN A CA 1
ATOM 664 C C . GLN A 1 85 ? 2.186 3.483 -11.125 1.00 82.88 85 GLN A C 1
ATOM 666 O O . GLN A 1 85 ? 1.031 3.223 -10.785 1.00 82.88 85 GLN A O 1
ATOM 671 N N . VAL A 1 86 ? 3.220 3.307 -10.301 1.00 85.94 86 VAL A N 1
ATOM 672 C CA . VAL A 1 86 ? 3.088 2.851 -8.915 1.00 85.94 86 VAL A CA 1
ATOM 673 C C . VAL A 1 86 ? 2.263 3.859 -8.121 1.00 85.94 86 VAL A C 1
ATOM 675 O O . VAL A 1 86 ? 1.288 3.471 -7.479 1.00 85.94 86 VAL A O 1
ATOM 678 N N . MET A 1 87 ? 2.551 5.156 -8.234 1.00 88.81 87 MET A N 1
ATOM 679 C CA . MET A 1 87 ? 1.748 6.188 -7.571 1.00 88.81 87 MET A CA 1
ATOM 680 C C . MET A 1 87 ? 0.301 6.237 -8.086 1.00 88.81 87 MET A C 1
ATOM 682 O O . MET A 1 87 ? -0.625 6.338 -7.282 1.00 88.81 87 MET A O 1
ATOM 686 N N . ASN A 1 88 ? 0.069 6.085 -9.394 1.00 88.50 88 ASN A N 1
ATOM 687 C CA . ASN A 1 88 ? -1.284 5.986 -9.955 1.00 88.50 88 ASN A CA 1
ATOM 688 C C . ASN A 1 88 ? -2.045 4.776 -9.394 1.00 88.50 88 ASN A C 1
ATOM 690 O O . ASN A 1 88 ? -3.204 4.905 -8.996 1.00 88.50 88 ASN A O 1
ATOM 694 N N . SER A 1 89 ? -1.389 3.615 -9.305 1.00 88.88 89 SER A N 1
ATOM 695 C CA . SER A 1 89 ? -1.982 2.413 -8.711 1.00 88.88 89 SER A CA 1
ATOM 696 C C . SER A 1 89 ? -2.282 2.587 -7.219 1.00 88.88 89 SER A C 1
ATOM 698 O O . SER A 1 89 ? -3.325 2.136 -6.746 1.00 88.88 89 SER A O 1
ATOM 700 N N . PHE A 1 90 ? -1.433 3.317 -6.489 1.00 91.38 90 PHE A N 1
ATOM 701 C CA . PHE A 1 90 ? -1.678 3.694 -5.099 1.00 91.38 90 PHE A CA 1
ATOM 702 C C . PHE A 1 90 ? -2.929 4.565 -4.971 1.00 91.38 90 PHE A C 1
ATOM 704 O O . PHE A 1 90 ? -3.809 4.248 -4.171 1.00 91.38 90 PHE A O 1
ATOM 711 N N . TYR A 1 91 ? -3.069 5.613 -5.784 1.00 90.94 91 TYR A N 1
ATOM 712 C CA . TYR A 1 91 ? -4.257 6.469 -5.737 1.00 90.94 91 TYR A CA 1
ATOM 713 C C . TYR A 1 91 ? -5.541 5.727 -6.122 1.00 90.94 91 TYR A C 1
ATOM 715 O O . TYR A 1 91 ? -6.577 5.947 -5.489 1.00 90.94 91 TYR A O 1
ATOM 723 N N . GLU A 1 92 ? -5.484 4.814 -7.094 1.00 90.25 92 GLU A N 1
ATOM 724 C CA . GLU A 1 92 ? -6.637 3.978 -7.445 1.00 90.25 92 GLU A CA 1
ATOM 725 C C . GLU A 1 92 ? -7.016 3.028 -6.301 1.00 90.25 92 GLU A C 1
ATOM 727 O O . GLU A 1 92 ? -8.202 2.887 -5.988 1.00 90.25 92 GLU A O 1
ATOM 732 N N . LEU A 1 93 ? -6.034 2.443 -5.604 1.00 91.06 93 LEU A N 1
ATOM 733 C CA . LEU A 1 93 ? -6.297 1.633 -4.415 1.00 91.06 93 LEU A CA 1
ATOM 734 C C . LEU A 1 93 ? -6.935 2.469 -3.300 1.00 91.06 93 LEU A C 1
ATOM 736 O O . LEU A 1 93 ? -7.912 2.030 -2.690 1.00 91.06 93 LEU A O 1
ATOM 740 N N . VAL A 1 94 ? -6.420 3.672 -3.032 1.00 90.62 94 VAL A N 1
ATOM 741 C CA . VAL A 1 94 ? -6.972 4.580 -2.012 1.00 90.62 94 VAL A CA 1
ATOM 742 C C . VAL A 1 94 ? -8.418 4.941 -2.338 1.00 90.62 94 VAL A C 1
ATOM 744 O O . VAL A 1 94 ? -9.286 4.861 -1.466 1.00 90.62 94 VAL A O 1
ATOM 747 N N . LYS A 1 95 ? -8.699 5.293 -3.595 1.00 90.56 95 LYS A N 1
ATOM 748 C CA . LYS A 1 95 ? -10.047 5.598 -4.085 1.00 90.56 95 LYS A CA 1
ATOM 749 C C . LYS A 1 95 ? -10.982 4.398 -3.934 1.00 90.56 95 LYS A C 1
ATOM 751 O O . LYS A 1 95 ? -12.05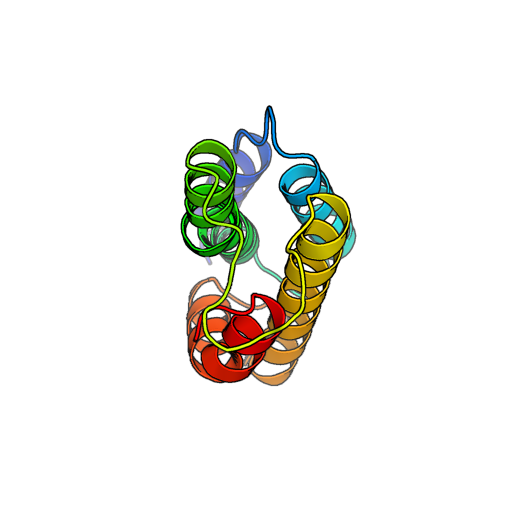7 4.532 -3.355 1.00 90.56 95 LYS A O 1
ATOM 756 N N . THR A 1 96 ? -10.558 3.223 -4.392 1.00 89.94 96 THR A N 1
ATOM 757 C CA . THR A 1 96 ? -11.346 1.984 -4.307 1.00 89.94 96 THR A CA 1
ATOM 758 C C . THR A 1 96 ? -11.614 1.599 -2.855 1.00 89.94 96 THR A C 1
ATOM 760 O O . THR A 1 96 ? -12.742 1.266 -2.495 1.00 89.94 96 THR A O 1
ATOM 763 N N . THR A 1 97 ? -10.613 1.731 -1.984 1.00 90.62 97 THR A N 1
ATOM 764 C CA . THR A 1 97 ? -10.768 1.469 -0.549 1.00 90.62 97 THR A CA 1
ATOM 765 C C . THR A 1 97 ? -11.755 2.443 0.090 1.00 90.62 97 THR A C 1
ATOM 767 O O . THR A 1 97 ? -12.626 2.022 0.846 1.00 90.62 97 THR A O 1
ATOM 770 N N . ASN A 1 98 ? -11.680 3.734 -0.243 1.00 88.69 98 ASN A N 1
ATOM 771 C CA . ASN A 1 98 ? -12.627 4.734 0.254 1.00 88.69 98 ASN A CA 1
ATOM 772 C C . ASN A 1 98 ? -14.065 4.491 -0.215 1.00 88.69 98 ASN A C 1
ATOM 774 O O . ASN A 1 98 ? -14.991 4.752 0.549 1.00 88.69 98 ASN A O 1
ATOM 778 N N . ASN A 1 99 ? -14.255 3.971 -1.426 1.00 87.69 99 ASN A N 1
ATOM 779 C CA . ASN A 1 99 ? -15.580 3.622 -1.939 1.00 87.69 99 ASN A CA 1
ATOM 780 C C . ASN A 1 99 ? -16.155 2.364 -1.269 1.00 87.69 99 ASN A C 1
ATOM 782 O O . ASN A 1 99 ? -17.369 2.244 -1.124 1.00 87.69 99 ASN A O 1
ATOM 786 N N . ASN A 1 100 ? -15.286 1.435 -0.857 1.00 84.31 100 ASN A N 1
ATOM 787 C CA . ASN A 1 100 ? -15.686 0.123 -0.349 1.00 84.31 100 ASN A CA 1
ATOM 788 C C . ASN A 1 100 ? -15.719 0.028 1.184 1.00 84.31 100 ASN A C 1
ATOM 790 O O . ASN A 1 100 ? -16.317 -0.914 1.717 1.00 84.31 100 ASN A O 1
ATOM 794 N N . LYS A 1 101 ? -15.071 0.958 1.902 1.00 83.75 101 LYS A N 1
ATOM 795 C CA . LYS A 1 101 ? -15.001 0.918 3.367 1.00 83.75 101 LYS A CA 1
ATOM 796 C C . LYS A 1 101 ? -16.398 1.041 3.970 1.00 83.75 101 LYS A C 1
ATOM 798 O O . LYS A 1 101 ? -17.197 1.896 3.600 1.00 83.75 101 LYS A O 1
ATOM 803 N N . ARG A 1 102 ? -16.685 0.169 4.934 1.00 80.00 102 ARG A N 1
ATOM 804 C CA . ARG A 1 102 ? -17.975 0.146 5.647 1.00 80.00 102 ARG A CA 1
ATOM 805 C C . ARG A 1 102 ? -18.002 1.068 6.859 1.00 80.00 102 ARG A C 1
ATOM 807 O O . ARG A 1 102 ? -19.068 1.409 7.357 1.00 80.00 102 ARG A O 1
ATOM 814 N N . GLU A 1 103 ? -16.825 1.428 7.347 1.00 84.62 103 GLU A N 1
ATOM 815 C CA . GLU A 1 103 ? -16.620 2.208 8.559 1.00 84.62 103 GLU A CA 1
ATOM 816 C C . GLU A 1 103 ? -15.905 3.522 8.221 1.00 84.62 103 GLU A C 1
ATOM 818 O O . GLU A 1 103 ? -15.456 3.737 7.094 1.00 84.62 103 GLU A O 1
ATOM 823 N N . SER A 1 104 ? -15.777 4.414 9.206 1.00 86.06 104 SER A N 1
ATOM 824 C CA . SER A 1 104 ? -15.097 5.705 9.025 1.00 86.06 104 SER A CA 1
ATOM 825 C C . SER A 1 104 ? -13.658 5.548 8.518 1.00 86.06 104 SER A C 1
ATOM 827 O O . SER A 1 104 ? -13.214 6.303 7.649 1.00 86.06 104 SER A O 1
ATOM 829 N N . LEU A 1 105 ? -12.957 4.531 9.021 1.00 90.00 105 LEU A N 1
ATOM 830 C CA . LEU A 1 105 ? -11.592 4.184 8.648 1.00 90.00 105 LEU A CA 1
ATOM 831 C C . LEU A 1 105 ? -11.547 2.754 8.112 1.00 90.00 105 LEU A C 1
ATOM 833 O O . LEU A 1 105 ? -12.029 1.828 8.765 1.00 90.00 105 LEU A O 1
ATOM 837 N N . ALA A 1 106 ? -10.918 2.587 6.955 1.00 91.00 106 ALA A N 1
ATOM 838 C CA . ALA A 1 106 ? -10.684 1.307 6.315 1.00 91.00 106 ALA A CA 1
ATOM 839 C C . ALA A 1 106 ? -9.709 0.448 7.127 1.00 91.00 106 ALA A C 1
ATOM 841 O O . ALA A 1 106 ? -8.687 0.933 7.622 1.00 91.00 106 ALA A O 1
ATOM 842 N N . SER A 1 107 ? -10.040 -0.833 7.243 1.00 93.31 107 SER A N 1
ATOM 843 C CA . SER A 1 107 ? -9.194 -1.880 7.813 1.00 93.31 107 SER A CA 1
ATOM 844 C C . SER A 1 107 ? -8.291 -2.518 6.753 1.00 93.31 107 SER A C 1
ATOM 846 O O . SER A 1 107 ? -8.494 -2.338 5.551 1.00 93.31 107 SER A O 1
ATOM 848 N N . SER A 1 108 ? -7.315 -3.311 7.189 1.00 93.00 108 SER A N 1
ATOM 849 C CA . SER A 1 108 ? -6.514 -4.172 6.305 1.00 93.00 108 SER A CA 1
ATOM 850 C C . SER A 1 108 ? -7.378 -5.084 5.422 1.00 93.00 108 SER A C 1
ATOM 852 O O . SER A 1 108 ? -7.067 -5.285 4.253 1.00 93.00 108 SER A O 1
ATOM 854 N N . HIS A 1 109 ? -8.518 -5.565 5.927 1.00 93.88 109 HIS A N 1
ATOM 855 C CA . HIS A 1 109 ? -9.471 -6.350 5.134 1.00 93.88 109 HIS A CA 1
ATOM 856 C C . HIS A 1 109 ? -10.097 -5.552 3.985 1.00 93.88 109 HIS A C 1
ATOM 858 O O . HIS A 1 109 ? -10.267 -6.073 2.884 1.00 93.88 109 HIS A O 1
ATOM 864 N N . ASP A 1 110 ? -10.427 -4.281 4.221 1.00 94.19 110 ASP A N 1
ATOM 865 C CA . ASP A 1 110 ? -10.975 -3.406 3.179 1.00 94.19 110 ASP A CA 1
ATOM 866 C C . ASP A 1 110 ? -9.927 -3.116 2.097 1.00 94.19 110 ASP A C 1
ATOM 868 O O . ASP A 1 110 ? -10.262 -3.093 0.914 1.00 94.19 110 ASP A O 1
ATOM 872 N N . VAL A 1 111 ? -8.656 -2.977 2.491 1.00 92.62 111 VAL A N 1
ATOM 873 C CA . VAL A 1 111 ? -7.518 -2.840 1.566 1.00 92.62 111 VAL A CA 1
ATOM 874 C C . VAL A 1 111 ? -7.364 -4.089 0.696 1.00 92.62 111 VAL A C 1
ATOM 876 O O . VAL A 1 111 ? -7.262 -3.970 -0.522 1.00 92.62 111 VAL A O 1
ATOM 879 N N . ILE A 1 112 ? -7.402 -5.286 1.291 1.00 92.81 112 ILE A N 1
ATOM 880 C CA . ILE A 1 112 ? -7.287 -6.558 0.555 1.00 92.81 112 ILE A CA 1
ATOM 881 C C . ILE A 1 112 ? -8.454 -6.735 -0.433 1.00 92.81 112 ILE A C 1
ATOM 883 O O . ILE A 1 112 ? -8.274 -7.202 -1.554 1.00 92.81 112 ILE A O 1
ATOM 887 N N . LYS A 1 113 ? -9.665 -6.317 -0.062 1.00 93.75 113 LYS A N 1
ATOM 888 C CA . LYS A 1 113 ? -10.798 -6.320 -0.999 1.00 93.75 113 LYS A CA 1
ATOM 889 C C . LYS A 1 113 ? -10.647 -5.294 -2.111 1.00 93.75 113 LYS A C 1
ATOM 891 O O . LYS A 1 113 ? -11.044 -5.552 -3.243 1.00 93.75 113 LYS A O 1
ATOM 896 N N . ALA A 1 114 ? -10.120 -4.118 -1.789 1.00 92.06 114 ALA A N 1
ATOM 897 C CA . ALA A 1 114 ? -9.911 -3.068 -2.769 1.00 92.06 114 ALA A CA 1
ATOM 898 C C . ALA A 1 114 ? -8.835 -3.452 -3.789 1.00 92.06 114 ALA A C 1
ATOM 900 O O . ALA A 1 114 ? -9.025 -3.173 -4.968 1.00 92.06 114 ALA A O 1
ATOM 901 N N . ILE A 1 115 ? -7.754 -4.119 -3.369 1.00 90.31 115 ILE A N 1
ATOM 902 C CA . ILE A 1 115 ? -6.717 -4.574 -4.301 1.00 90.31 115 ILE A CA 1
ATOM 903 C C . ILE A 1 115 ? -7.242 -5.668 -5.229 1.00 90.31 115 ILE A C 1
ATOM 905 O O . ILE A 1 115 ? -7.001 -5.580 -6.425 1.00 90.31 115 ILE A O 1
ATOM 909 N N . ASP A 1 116 ? -8.024 -6.624 -4.716 1.00 91.06 116 ASP A N 1
ATOM 910 C CA . ASP A 1 116 ? -8.671 -7.665 -5.527 1.00 91.06 116 ASP A CA 1
ATOM 911 C C . ASP A 1 116 ? -9.603 -7.048 -6.585 1.00 91.06 116 ASP A C 1
ATOM 913 O O . ASP A 1 116 ? -9.481 -7.320 -7.779 1.00 91.06 116 ASP A O 1
ATOM 917 N N . ALA A 1 117 ? -10.459 -6.107 -6.172 1.00 90.69 117 ALA A N 1
ATOM 918 C CA . ALA A 1 117 ? -11.375 -5.412 -7.074 1.00 90.69 117 ALA A CA 1
ATOM 919 C C . ALA A 1 117 ? -10.661 -4.519 -8.106 1.00 90.69 117 ALA A C 1
ATOM 921 O O . ALA A 1 117 ? -11.116 -4.401 -9.244 1.00 90.69 117 ALA A O 1
ATOM 922 N N . ALA A 1 118 ? -9.560 -3.872 -7.718 1.00 88.88 118 ALA A N 1
ATOM 923 C CA . ALA A 1 118 ? -8.811 -2.958 -8.577 1.00 88.88 118 ALA A CA 1
ATOM 924 C C . ALA A 1 118 ? -7.691 -3.650 -9.374 1.00 88.88 118 ALA A C 1
ATOM 926 O O . ALA A 1 118 ? -7.040 -2.983 -10.181 1.00 88.88 118 ALA A O 1
ATOM 927 N N . TRP A 1 119 ? -7.453 -4.956 -9.185 1.00 88.31 119 TRP A N 1
ATOM 928 C CA . TRP A 1 119 ? -6.271 -5.639 -9.721 1.00 88.31 119 TRP A CA 1
ATOM 929 C C . TRP A 1 119 ? -6.157 -5.534 -11.242 1.00 88.31 119 TRP A C 1
ATOM 931 O O . TRP A 1 119 ? -5.073 -5.267 -11.756 1.00 88.31 119 TRP A O 1
ATOM 941 N N . GLY A 1 120 ? -7.267 -5.661 -11.976 1.00 85.31 120 GLY A N 1
ATOM 942 C CA . GLY A 1 120 ? -7.269 -5.495 -13.436 1.00 85.31 120 GLY A CA 1
ATOM 943 C C . GLY A 1 120 ? -6.799 -4.102 -13.880 1.00 85.31 120 GLY A C 1
ATOM 944 O O . GLY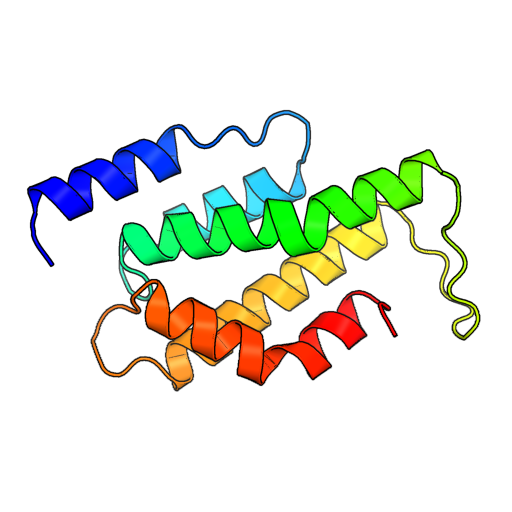 A 1 120 ? -5.988 -3.966 -14.795 1.00 85.31 120 GLY A O 1
ATOM 945 N N . THR A 1 121 ? -7.235 -3.053 -13.183 1.00 85.75 121 THR A N 1
ATOM 946 C CA . THR A 1 121 ? -6.807 -1.672 -13.459 1.00 85.75 121 THR A CA 1
ATOM 947 C C . THR A 1 121 ? -5.352 -1.443 -13.042 1.00 85.75 121 THR A C 1
ATOM 949 O O . THR A 1 121 ? -4.570 -0.877 -13.804 1.00 85.75 121 THR A O 1
ATOM 952 N N . ILE A 1 122 ? -4.962 -1.917 -11.854 1.00 84.75 122 ILE A N 1
ATOM 953 C CA . ILE A 1 122 ? -3.600 -1.781 -11.313 1.00 84.75 122 ILE A CA 1
ATOM 954 C C . ILE A 1 122 ? -2.582 -2.493 -12.211 1.00 84.75 122 ILE A C 1
ATOM 956 O O . ILE A 1 122 ? -1.576 -1.899 -12.594 1.00 84.75 122 ILE A O 1
ATOM 960 N N . SER A 1 123 ? -2.858 -3.737 -12.601 1.00 82.25 123 SER A N 1
ATOM 961 C CA . SER A 1 123 ? -1.998 -4.513 -13.503 1.00 82.25 123 SER A CA 1
ATOM 962 C C . SER A 1 123 ? -1.855 -3.859 -14.880 1.00 82.25 123 SER A C 1
ATOM 964 O O . SER A 1 123 ? -0.778 -3.928 -15.473 1.00 82.25 123 SER A O 1
ATOM 966 N N . THR A 1 124 ? -2.886 -3.148 -15.353 1.00 80.31 124 THR A N 1
ATOM 967 C CA . THR A 1 124 ? -2.816 -2.347 -16.585 1.00 80.31 124 THR A CA 1
ATOM 968 C C . THR A 1 124 ? -1.842 -1.176 -16.440 1.00 80.31 124 THR A C 1
ATOM 970 O O . THR A 1 124 ? -0.990 -0.993 -17.309 1.00 80.31 124 THR A O 1
ATOM 973 N N . TYR A 1 125 ? -1.907 -0.411 -15.342 1.00 78.06 125 TYR A N 1
ATOM 974 C CA . TYR A 1 125 ? -0.940 0.666 -15.071 1.00 78.06 125 TYR A CA 1
ATOM 975 C C . TYR A 1 125 ? 0.495 0.144 -14.998 1.00 78.06 125 TYR A C 1
ATOM 977 O O . TYR A 1 125 ? 1.418 0.771 -15.516 1.00 78.06 125 TYR A O 1
ATOM 985 N N . LEU A 1 126 ? 0.679 -1.035 -14.408 1.00 73.25 126 LEU A N 1
ATOM 986 C CA . LEU A 1 126 ? 1.988 -1.661 -14.247 1.00 73.25 126 LEU A CA 1
ATOM 987 C C . LEU A 1 126 ? 2.473 -2.411 -15.501 1.00 73.25 126 LEU A C 1
ATOM 989 O O . LEU A 1 126 ? 3.623 -2.847 -15.532 1.00 73.25 126 LEU A O 1
ATOM 993 N N . LEU A 1 127 ? 1.645 -2.523 -16.549 1.00 70.31 127 LEU A N 1
ATOM 994 C CA . LEU A 1 127 ? 1.921 -3.282 -17.779 1.00 70.31 127 LEU A CA 1
ATOM 995 C C . LEU A 1 127 ? 2.210 -4.771 -17.520 1.00 70.31 127 LEU A C 1
ATOM 997 O O . LEU A 1 127 ? 3.078 -5.368 -18.163 1.00 70.31 127 LEU A O 1
ATOM 1001 N N . TRP A 1 128 ? 1.520 -5.370 -16.550 1.00 69.75 128 TRP A N 1
ATOM 1002 C CA . TRP A 1 128 ? 1.837 -6.715 -16.063 1.00 69.75 128 TRP A CA 1
ATOM 1003 C C . TRP A 1 128 ? 1.187 -7.873 -16.810 1.00 69.75 128 TRP A C 1
ATOM 1005 O O . TRP A 1 128 ? 1.683 -8.986 -16.655 1.00 69.75 128 TRP A O 1
ATOM 1015 N N . GLY A 1 129 ? 0.245 -7.590 -17.715 1.00 56.12 129 GLY A N 1
ATOM 1016 C CA . GLY A 1 129 ? -0.347 -8.587 -18.612 1.00 56.12 129 GLY A CA 1
ATOM 1017 C C . GLY A 1 129 ? -1.414 -9.423 -17.932 1.00 56.12 129 GLY A C 1
ATOM 1018 O O . GLY A 1 129 ? -1.054 -10.240 -17.060 1.00 56.12 129 GLY A O 1
#

Secondary structure (DSSP, 8-state):
--HHHHHHHHHHHHH---TT-HHHHHHHHHHHHTTTTTB-HHHHHHHHHHHIIIIIHHHHHHHHTT----TT------HHHHHHHHHHHHHHHHHHHHHH-SSSSB-HHHHHHHHHHHHHHHHHHHT--

pLDDT: mean 82.26, std 12.91, range [47.62, 95.31]